Protein AF-A0A8J6BX35-F1 (afdb_monomer_lite)

Foldseek 3Di:
DDPPPDPQPPVVLVPDDQPAWAPQFQVVPDDPVAHQDPVPPDRIDHSVSVSVRVVVVCVVVVVVVVDDPQKDFPDKAWQADDPVVVVVCPDPVAPPDDDPPPDCRDIDTDIDRHDVVVVVVVVVVVPDPDDDDDDDDDDDDDDDDDDDDDDD

Organism: Zizania palustris (NCBI:txid103762)

Structure (mmCIF, N/CA/C/O backbone):
data_AF-A0A8J6BX35-F1
#
_entry.id   AF-A0A8J6BX35-F1
#
loop_
_atom_site.group_PDB
_atom_site.id
_atom_site.type_symbol
_atom_site.label_atom_id
_atom_site.label_alt_id
_atom_site.label_comp_id
_atom_site.label_asym_id
_atom_site.label_entity_id
_atom_site.label_seq_id
_atom_site.pdbx_PDB_ins_code
_atom_site.Cartn_x
_atom_site.Cartn_y
_atom_site.Cartn_z
_atom_site.occupancy
_atom_site.B_iso_or_equiv
_atom_site.auth_seq_id
_atom_site.auth_comp_id
_atom_site.auth_asym_id
_atom_site.auth_atom_id
_atom_site.pdbx_PDB_model_num
ATOM 1 N N . MET A 1 1 ? -21.830 -16.704 -10.100 1.00 35.44 1 MET A N 1
ATOM 2 C CA . MET A 1 1 ? -21.270 -15.338 -10.082 1.00 35.44 1 MET A CA 1
ATOM 3 C C . MET A 1 1 ? -19.822 -15.469 -9.644 1.00 35.44 1 MET A C 1
ATOM 5 O O . MET A 1 1 ? -19.583 -15.725 -8.474 1.00 35.44 1 MET A O 1
ATOM 9 N N . LEU A 1 2 ? -18.881 -15.496 -10.590 1.00 33.88 2 LEU A N 1
ATOM 10 C CA . LEU A 1 2 ? -17.462 -15.677 -10.275 1.00 33.88 2 LEU A CA 1
ATOM 11 C C . LEU A 1 2 ? -16.974 -14.411 -9.564 1.00 33.88 2 LEU A C 1
ATOM 13 O O . LEU A 1 2 ? -17.016 -13.329 -10.146 1.00 33.88 2 LEU A O 1
ATOM 17 N N . MET A 1 3 ? -16.568 -14.552 -8.302 1.00 37.56 3 MET A N 1
ATOM 18 C CA . MET A 1 3 ? -15.812 -13.530 -7.585 1.00 37.56 3 MET A CA 1
ATOM 19 C C . MET A 1 3 ? -14.559 -13.242 -8.414 1.00 37.56 3 MET A C 1
ATOM 21 O O . MET A 1 3 ? -13.680 -14.097 -8.522 1.00 37.56 3 MET A O 1
ATOM 25 N N . LEU A 1 4 ? -14.493 -12.064 -9.035 1.00 39.97 4 LEU A N 1
ATOM 26 C CA . LEU A 1 4 ? -13.231 -11.484 -9.476 1.00 39.97 4 LEU A CA 1
ATOM 27 C C . LEU A 1 4 ? -12.346 -11.437 -8.232 1.00 39.97 4 LEU A C 1
ATOM 29 O O . LEU A 1 4 ? -12.548 -10.594 -7.362 1.00 39.97 4 LEU A O 1
ATOM 33 N N . HIS A 1 5 ? -11.426 -12.391 -8.104 1.00 47.47 5 HIS A N 1
ATOM 34 C CA . HIS A 1 5 ? -10.416 -12.356 -7.063 1.00 47.47 5 HIS A CA 1
ATOM 35 C C . HIS A 1 5 ? -9.520 -11.157 -7.385 1.00 47.47 5 HIS A C 1
ATOM 37 O O . HIS A 1 5 ? -8.594 -11.219 -8.191 1.00 47.47 5 HIS A O 1
ATOM 43 N N . THR A 1 6 ? -9.844 -9.997 -6.824 1.00 54.53 6 THR A N 1
ATOM 44 C CA . THR A 1 6 ? -8.927 -8.867 -6.856 1.00 54.53 6 THR A CA 1
ATOM 45 C C . THR A 1 6 ? -7.661 -9.335 -6.159 1.00 54.53 6 THR A C 1
ATOM 47 O O . THR A 1 6 ? -7.727 -9.758 -5.005 1.00 54.53 6 THR A O 1
ATOM 50 N N . VAL A 1 7 ? -6.529 -9.331 -6.865 1.00 64.12 7 VAL A N 1
ATOM 51 C CA . VAL A 1 7 ? -5.239 -9.627 -6.239 1.00 64.12 7 VAL A CA 1
ATOM 52 C C . VAL A 1 7 ? -5.078 -8.639 -5.078 1.00 64.12 7 VAL A C 1
ATOM 54 O O . VAL A 1 7 ? -5.146 -7.431 -5.324 1.00 64.12 7 VAL A O 1
ATOM 57 N N . PRO A 1 8 ? -4.953 -9.112 -3.825 1.00 66.31 8 PRO A N 1
ATOM 58 C CA . PRO A 1 8 ? -4.885 -8.217 -2.684 1.00 66.31 8 PRO A CA 1
ATOM 59 C C . PRO A 1 8 ? -3.637 -7.340 -2.791 1.00 66.31 8 PRO A C 1
ATOM 61 O O . PRO A 1 8 ? -2.540 -7.841 -3.038 1.00 66.31 8 PRO A O 1
ATOM 64 N N . ILE A 1 9 ? -3.798 -6.036 -2.586 1.00 75.88 9 ILE A N 1
ATOM 65 C CA . ILE A 1 9 ? -2.677 -5.105 -2.442 1.00 75.88 9 ILE A CA 1
ATOM 66 C C . ILE A 1 9 ? -2.288 -4.979 -0.980 1.00 75.88 9 ILE A C 1
ATOM 68 O O . ILE A 1 9 ? -3.097 -5.190 -0.084 1.00 75.88 9 ILE A O 1
ATOM 72 N N . GLY A 1 10 ? -1.019 -4.648 -0.753 1.00 77.12 10 GLY A N 1
ATOM 73 C CA . GLY A 1 10 ? -0.459 -4.542 0.586 1.00 77.12 10 GLY A CA 1
ATOM 74 C C . GLY A 1 10 ? 0.118 -5.852 1.111 1.00 77.12 10 GLY A C 1
ATOM 75 O O . GLY A 1 10 ? 0.533 -5.851 2.257 1.00 77.12 10 GLY A O 1
ATOM 76 N N . GLU A 1 11 ? 0.161 -6.918 0.293 1.00 78.81 11 GLU A N 1
ATOM 77 C CA . GLU A 1 11 ? 0.794 -8.242 0.489 1.00 78.81 11 GLU A CA 1
ATOM 78 C C . GLU A 1 11 ? 0.989 -8.706 1.943 1.00 78.81 11 GLU A C 1
ATOM 80 O O . GLU A 1 11 ? 0.276 -9.605 2.388 1.00 78.81 11 GLU A O 1
ATOM 85 N N . CYS A 1 12 ? 1.940 -8.118 2.679 1.00 84.44 12 CYS A N 1
ATOM 86 C CA . CYS A 1 12 ? 2.195 -8.422 4.086 1.00 84.44 12 CYS A CA 1
ATOM 87 C C . CYS A 1 12 ? 0.963 -8.229 4.990 1.00 84.44 12 CYS A C 1
ATOM 89 O O . CYS A 1 12 ? 0.798 -8.982 5.945 1.00 84.44 12 CYS A O 1
ATOM 91 N N . TRP A 1 13 ? 0.075 -7.288 4.666 1.00 89.56 13 TRP A N 1
ATOM 92 C CA . TRP A 1 13 ? -1.184 -7.056 5.382 1.00 89.56 13 TRP A CA 1
ATOM 93 C C . TRP A 1 13 ? -2.298 -8.014 4.956 1.00 89.56 13 TRP A C 1
ATOM 95 O O . TRP A 1 13 ? -3.138 -8.377 5.770 1.00 89.56 13 TRP A O 1
ATOM 105 N N . ALA A 1 14 ? -2.269 -8.489 3.710 1.00 83.75 14 ALA A N 1
ATOM 106 C CA . ALA A 1 14 ? -3.277 -9.404 3.177 1.00 83.75 14 ALA A CA 1
ATOM 107 C C . ALA A 1 14 ? -3.010 -10.883 3.519 1.00 83.75 14 ALA A C 1
ATOM 109 O O . ALA A 1 14 ? -3.898 -11.722 3.382 1.00 83.75 14 ALA A O 1
ATOM 110 N N . ARG A 1 15 ? -1.780 -11.229 3.919 1.00 84.75 15 ARG A N 1
ATOM 111 C CA . ARG A 1 15 ? -1.356 -12.595 4.266 1.00 84.75 15 ARG A CA 1
ATOM 112 C C . ARG A 1 15 ? -0.711 -12.620 5.650 1.00 84.75 15 ARG A C 1
ATOM 114 O O . ARG A 1 15 ? 0.494 -12.816 5.781 1.00 84.75 15 ARG A O 1
ATOM 121 N N . THR A 1 16 ? -1.525 -12.415 6.681 1.00 89.56 16 THR A N 1
ATOM 122 C CA . THR A 1 16 ? -1.077 -12.362 8.077 1.00 89.56 16 THR A CA 1
ATOM 123 C C . THR A 1 16 ? -2.034 -13.094 9.021 1.00 89.56 16 THR A C 1
ATOM 125 O O . THR A 1 16 ? -3.106 -13.534 8.611 1.00 89.56 16 THR A O 1
ATOM 128 N N . ILE A 1 17 ? -1.626 -13.280 10.278 1.00 93.38 17 ILE A N 1
ATOM 129 C CA . ILE A 1 17 ? -2.496 -13.846 11.317 1.00 93.38 17 ILE A CA 1
ATOM 130 C C . ILE A 1 17 ? -3.545 -12.817 11.755 1.00 93.38 17 ILE A C 1
ATOM 132 O O . ILE A 1 17 ? -3.267 -11.621 11.792 1.00 93.38 17 ILE A O 1
ATOM 136 N N . ALA A 1 18 ? -4.725 -13.289 12.166 1.00 91.56 18 ALA A N 1
ATOM 137 C CA . ALA A 1 18 ? -5.862 -12.430 12.520 1.00 91.56 18 ALA A CA 1
ATOM 138 C C . ALA A 1 18 ? -5.564 -11.408 13.636 1.00 91.56 18 ALA A C 1
ATOM 140 O O . ALA A 1 18 ? -6.203 -10.367 13.734 1.00 91.56 18 ALA A O 1
ATOM 141 N N . SER A 1 19 ? -4.586 -11.693 14.500 1.00 94.69 19 SER A N 1
ATOM 142 C CA . SER A 1 19 ? -4.192 -10.806 15.599 1.00 94.69 19 SER A CA 1
ATOM 143 C C . SER A 1 19 ? -3.217 -9.697 15.191 1.00 94.69 19 SER A C 1
ATOM 145 O O . SER A 1 19 ? -2.809 -8.913 16.048 1.00 94.69 19 SER A O 1
ATOM 147 N N . THR A 1 20 ? -2.785 -9.646 13.930 1.00 95.94 20 THR A N 1
ATOM 148 C CA . THR A 1 20 ? -1.826 -8.645 13.458 1.00 95.94 20 THR A CA 1
ATOM 149 C C . THR A 1 20 ? -2.441 -7.251 13.455 1.00 95.94 20 THR A C 1
ATOM 151 O O . THR A 1 20 ? -3.532 -7.031 12.930 1.00 95.94 20 THR A O 1
ATOM 154 N N . ARG A 1 21 ? -1.696 -6.298 14.018 1.00 96.75 21 ARG A N 1
ATOM 155 C CA . ARG A 1 21 ? -2.039 -4.874 14.113 1.00 96.75 21 ARG A CA 1
ATOM 156 C C . ARG A 1 21 ? -0.834 -4.015 13.746 1.00 96.75 21 ARG A C 1
ATOM 158 O O . ARG A 1 21 ? 0.300 -4.499 13.801 1.00 96.75 21 ARG A O 1
ATOM 165 N N . LEU A 1 22 ? -1.060 -2.746 13.402 1.00 96.00 22 LEU A N 1
ATOM 166 C CA . LEU A 1 22 ? 0.035 -1.786 13.241 1.00 96.00 22 LEU A CA 1
ATOM 167 C C . LEU A 1 22 ? 0.880 -1.714 14.524 1.00 96.00 22 LEU A C 1
ATOM 169 O O . LEU A 1 22 ? 0.344 -1.610 15.625 1.00 96.00 22 LEU A O 1
ATOM 173 N N . GLN A 1 23 ? 2.206 -1.713 14.378 1.00 95.50 23 GLN A N 1
ATOM 174 C CA . GLN A 1 23 ? 3.124 -1.430 15.490 1.00 95.50 23 GLN A CA 1
ATOM 175 C C . GLN A 1 23 ? 3.299 0.080 15.715 1.00 95.50 23 GLN A C 1
ATOM 177 O O . GLN A 1 23 ? 3.462 0.532 16.846 1.00 95.50 23 GLN A O 1
ATOM 182 N N . THR A 1 24 ? 3.244 0.862 14.636 1.00 94.62 24 THR A N 1
ATOM 183 C CA . THR A 1 24 ? 3.268 2.328 14.662 1.00 94.62 24 THR A CA 1
ATOM 184 C C . THR A 1 24 ? 1.837 2.854 14.735 1.00 94.62 24 THR A C 1
ATOM 186 O O . THR A 1 24 ? 0.944 2.285 14.113 1.00 94.62 24 THR A O 1
ATOM 189 N N . SER A 1 25 ? 1.581 3.930 15.484 1.00 96.38 25 SER A N 1
ATOM 190 C CA . SER A 1 25 ? 0.214 4.450 15.567 1.00 96.38 25 SER A CA 1
ATOM 191 C C . SER A 1 25 ? -0.260 5.018 14.228 1.00 96.38 25 SER A C 1
ATOM 193 O O . SER A 1 25 ? 0.523 5.536 13.428 1.00 96.38 25 SER A O 1
ATOM 195 N N . ARG A 1 26 ? -1.574 4.937 14.004 1.00 95.50 26 ARG A N 1
ATOM 196 C CA . ARG A 1 26 ? -2.252 5.338 12.767 1.00 95.50 26 ARG A CA 1
ATOM 197 C C . ARG A 1 26 ? -1.807 6.706 12.208 1.00 95.50 26 ARG A C 1
ATOM 199 O O . ARG A 1 26 ? -1.502 6.743 11.019 1.00 95.50 26 ARG A O 1
ATOM 206 N N . PRO A 1 27 ? -1.682 7.793 13.003 1.00 94.88 27 PRO A N 1
ATOM 207 C CA . PRO A 1 27 ? -1.279 9.104 12.475 1.00 94.88 27 PRO A CA 1
ATOM 208 C C . PRO A 1 27 ? 0.150 9.161 11.916 1.00 94.88 27 PRO A C 1
ATOM 210 O O . PRO A 1 27 ? 0.462 10.041 11.129 1.00 94.88 27 PRO A O 1
ATOM 213 N N . TYR A 1 28 ? 1.034 8.244 12.320 1.00 95.44 28 TYR A N 1
ATOM 214 C CA . TYR A 1 28 ? 2.397 8.154 11.779 1.00 95.44 28 TYR A CA 1
ATOM 215 C C . TYR A 1 28 ? 2.520 7.136 10.639 1.00 95.44 28 TYR A C 1
ATOM 217 O O . TYR A 1 28 ? 3.588 7.009 10.046 1.00 95.44 28 TYR A O 1
ATOM 225 N N . PHE A 1 29 ? 1.455 6.384 10.357 1.00 95.06 29 PHE A N 1
ATOM 226 C CA . PHE A 1 29 ? 1.396 5.431 9.250 1.00 95.06 29 PHE A CA 1
ATOM 227 C C . PHE A 1 29 ? 0.628 5.984 8.040 1.00 95.06 29 PHE A C 1
ATOM 229 O O . PHE A 1 29 ? 0.781 5.479 6.931 1.00 95.06 29 PHE A O 1
ATOM 236 N N . GLU A 1 30 ? -0.224 6.991 8.236 1.00 94.88 30 GLU A N 1
ATOM 237 C CA . GLU A 1 30 ? -1.023 7.570 7.158 1.00 94.88 30 GLU A CA 1
ATOM 238 C C . GLU A 1 30 ? -0.177 8.305 6.113 1.00 94.88 30 GLU A C 1
ATOM 240 O O . GLU A 1 30 ? 0.901 8.829 6.398 1.00 94.88 30 GLU A O 1
ATOM 245 N N . PHE A 1 31 ? -0.669 8.323 4.876 1.00 95.94 31 PHE A N 1
ATOM 246 C CA . PHE A 1 31 ? -0.037 9.080 3.810 1.00 95.94 31 PHE A CA 1
ATOM 247 C C . PHE A 1 31 ? -0.342 10.557 4.043 1.00 95.94 31 PHE A C 1
ATOM 249 O O . PHE A 1 31 ? -1.458 10.929 4.400 1.00 95.94 31 PHE A O 1
ATOM 256 N N . SER A 1 32 ? 0.644 11.420 3.813 1.00 95.69 32 SER A N 1
ATOM 257 C CA . SER A 1 32 ? 0.520 12.860 4.071 1.00 95.69 32 SER A CA 1
ATOM 258 C C . SER A 1 32 ? -0.608 13.540 3.285 1.00 95.69 32 SER A C 1
ATOM 260 O O . SER A 1 32 ? -1.084 14.598 3.680 1.00 95.69 32 SER A O 1
ATOM 262 N N . ASP A 1 33 ? -1.004 12.954 2.155 1.00 96.25 33 ASP A N 1
ATOM 263 C CA . ASP A 1 33 ? -2.046 13.426 1.244 1.00 96.25 33 ASP A CA 1
ATOM 264 C C . ASP A 1 33 ? -3.336 12.589 1.307 1.00 96.25 33 ASP A C 1
ATOM 266 O O . ASP A 1 33 ? -4.283 12.858 0.564 1.00 96.25 33 ASP A O 1
ATOM 270 N N . TYR A 1 34 ? -3.398 11.585 2.187 1.00 96.12 34 TYR A N 1
ATOM 271 C CA . TYR A 1 34 ? -4.549 10.702 2.311 1.00 96.12 34 TYR A CA 1
ATOM 272 C C . TYR A 1 34 ? -4.707 10.177 3.735 1.00 96.12 34 TYR A C 1
ATOM 274 O O . TYR A 1 34 ? -3.979 9.297 4.190 1.00 96.12 34 TYR A O 1
ATOM 282 N N . THR A 1 35 ? -5.697 10.713 4.437 1.00 94.50 35 THR A N 1
ATOM 283 C CA . THR A 1 35 ? -5.983 10.340 5.819 1.00 94.50 35 THR A CA 1
ATOM 284 C C . THR A 1 35 ? -6.903 9.127 5.898 1.00 94.50 35 THR A C 1
ATOM 286 O O . THR A 1 35 ? -7.622 8.771 4.960 1.00 94.50 35 THR A O 1
ATOM 289 N N . TRP A 1 36 ? -6.899 8.483 7.061 1.00 93.12 36 TRP A N 1
ATOM 290 C CA . TRP A 1 36 ? -7.830 7.397 7.341 1.00 93.12 36 TRP A CA 1
ATOM 291 C C . TRP A 1 36 ? -9.285 7.882 7.401 1.00 93.12 36 TRP A C 1
ATOM 293 O O . TRP A 1 36 ? -9.543 8.992 7.876 1.00 93.12 36 TRP A O 1
ATOM 303 N N . PRO A 1 37 ? -10.261 7.042 7.004 1.00 87.75 37 PRO A N 1
ATOM 304 C CA . PRO A 1 37 ? -11.671 7.362 7.173 1.00 87.75 37 PRO A CA 1
ATOM 305 C C . PRO A 1 37 ? -12.014 7.597 8.653 1.00 87.75 37 PRO A C 1
ATOM 307 O O . PRO A 1 37 ? -11.515 6.870 9.516 1.00 87.75 37 PRO A O 1
ATOM 310 N N . PRO A 1 38 ? -12.933 8.526 8.972 1.00 85.88 38 PRO A N 1
ATOM 311 C CA . PRO A 1 38 ? -13.294 8.847 10.357 1.00 85.88 38 PRO A CA 1
ATOM 312 C C . PRO A 1 38 ? -13.909 7.668 11.131 1.00 85.88 38 PRO A C 1
ATOM 314 O O . PRO A 1 38 ? -13.946 7.703 12.356 1.00 85.88 38 PRO A O 1
ATOM 317 N N . GLY A 1 39 ? -14.376 6.623 10.437 1.00 89.81 39 GLY A N 1
ATOM 318 C CA . GLY A 1 39 ? -14.881 5.395 11.058 1.00 89.81 39 GLY A CA 1
ATOM 319 C C . GLY A 1 39 ? -13.799 4.505 11.684 1.00 89.81 39 GLY A C 1
A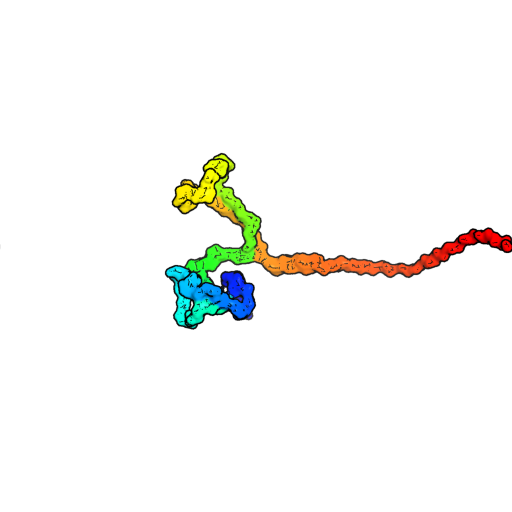TOM 320 O O . GLY A 1 39 ? -14.130 3.655 12.504 1.00 89.81 39 GLY A O 1
ATOM 321 N N . VAL A 1 40 ? -12.520 4.696 11.342 1.00 92.94 40 VAL A N 1
ATOM 322 C CA . VAL A 1 40 ? -11.405 3.935 11.926 1.00 92.94 40 VAL A CA 1
ATOM 323 C C . VAL A 1 40 ? -10.862 4.689 13.138 1.00 92.94 40 VAL A C 1
ATOM 325 O O . VAL A 1 40 ? -10.005 5.568 13.030 1.00 92.94 40 VAL A O 1
ATOM 328 N N . THR A 1 41 ? -11.383 4.351 14.316 1.00 93.25 41 THR A N 1
ATOM 329 C CA . THR A 1 41 ? -11.028 5.017 15.580 1.00 93.25 41 THR A CA 1
ATOM 330 C C . THR A 1 41 ? -9.827 4.395 16.286 1.00 93.25 41 THR A C 1
ATOM 332 O O . THR A 1 41 ? -9.248 5.029 17.168 1.00 93.25 41 THR A O 1
ATOM 335 N N . ASP A 1 42 ? -9.433 3.178 15.910 1.00 95.56 42 ASP A N 1
ATOM 336 C CA . ASP A 1 42 ? -8.324 2.468 16.540 1.00 95.56 42 ASP A CA 1
ATOM 337 C C . ASP A 1 42 ? -6.991 3.203 16.339 1.00 95.56 42 ASP A C 1
ATOM 339 O O . ASP A 1 42 ? -6.640 3.630 15.235 1.00 95.56 42 ASP A O 1
ATOM 343 N N . LEU A 1 43 ? -6.221 3.337 17.425 1.00 96.81 43 LEU A N 1
ATOM 344 C CA . LEU A 1 43 ? -4.877 3.921 17.371 1.00 96.81 43 LEU A CA 1
ATOM 345 C C . LEU A 1 43 ? -3.880 2.981 16.678 1.00 96.81 43 LEU A C 1
ATOM 347 O O . LEU A 1 43 ? -2.945 3.450 16.030 1.00 96.81 43 LEU A O 1
ATOM 351 N N . TYR A 1 44 ? -4.120 1.671 16.787 1.00 97.25 44 TYR A N 1
ATOM 352 C CA . TYR A 1 44 ? -3.355 0.597 16.153 1.00 97.25 44 TYR A CA 1
ATOM 353 C C . TYR A 1 44 ? -4.313 -0.338 15.395 1.00 97.25 44 TYR A C 1
ATOM 355 O O . TYR A 1 44 ? -4.699 -1.392 15.923 1.00 97.25 44 TYR A O 1
ATOM 363 N N . PRO A 1 45 ? -4.748 0.078 14.191 1.00 96.12 45 PRO A N 1
ATOM 364 C CA . PRO A 1 45 ? -5.647 -0.695 13.350 1.00 96.12 45 PRO A CA 1
ATOM 365 C C . PRO A 1 45 ? -5.155 -2.122 13.097 1.00 96.12 45 PRO A C 1
ATOM 367 O O . PRO A 1 45 ? -3.945 -2.375 13.051 1.00 96.12 45 PRO A O 1
ATOM 370 N N . ASP A 1 46 ? -6.095 -3.048 12.946 1.00 95.56 46 ASP A N 1
ATOM 371 C CA . ASP A 1 46 ? -5.809 -4.419 12.527 1.00 95.56 46 ASP A CA 1
ATOM 372 C C . ASP A 1 46 ? -5.530 -4.531 11.023 1.00 95.56 46 ASP A C 1
ATOM 374 O O . ASP A 1 46 ? -5.617 -3.564 10.261 1.00 95.56 46 ASP A O 1
ATOM 378 N N . HIS A 1 47 ? -5.116 -5.722 10.595 1.00 93.88 47 HIS A N 1
ATOM 379 C CA . HIS A 1 47 ? -4.720 -5.955 9.212 1.00 93.88 47 HIS A CA 1
ATOM 380 C C . HIS A 1 47 ? -5.854 -5.739 8.199 1.00 93.88 47 HIS A C 1
ATOM 382 O O . HIS A 1 47 ? -5.569 -5.368 7.057 1.00 93.88 47 HIS A O 1
ATOM 388 N N . ASP A 1 48 ? -7.115 -5.941 8.589 1.00 92.56 48 ASP A N 1
ATOM 389 C CA . ASP A 1 48 ? -8.266 -5.729 7.711 1.00 92.56 48 ASP A CA 1
ATOM 390 C C . ASP A 1 48 ? -8.465 -4.234 7.476 1.00 92.56 48 ASP A C 1
ATOM 392 O O . ASP A 1 48 ? -8.513 -3.788 6.326 1.00 92.56 48 ASP A O 1
ATOM 396 N N . GLN A 1 49 ? -8.440 -3.444 8.552 1.00 94.44 49 GLN A N 1
ATOM 397 C CA . GLN A 1 49 ? -8.487 -1.986 8.476 1.00 94.44 49 GLN A CA 1
ATOM 398 C C . GLN A 1 49 ? -7.316 -1.426 7.644 1.00 94.44 49 GLN A C 1
ATOM 400 O O . GLN A 1 49 ? -7.518 -0.554 6.796 1.00 94.44 49 GLN A O 1
ATOM 405 N N . VAL A 1 50 ? -6.091 -1.942 7.822 1.00 94.56 50 VAL A N 1
ATOM 406 C CA . VAL A 1 50 ? -4.918 -1.533 7.017 1.00 94.56 50 VAL A CA 1
ATOM 407 C C . VAL A 1 50 ? -5.076 -1.889 5.544 1.00 94.56 50 VAL A C 1
ATOM 409 O O . VAL A 1 50 ? -4.803 -1.055 4.677 1.00 94.56 50 VAL A O 1
ATOM 412 N N . THR A 1 51 ? -5.548 -3.094 5.237 1.00 93.12 51 THR A N 1
ATOM 413 C CA . THR A 1 51 ? -5.754 -3.526 3.849 1.00 93.12 51 THR A CA 1
ATOM 414 C C . THR A 1 51 ? -6.842 -2.696 3.165 1.00 93.12 51 THR A C 1
ATOM 416 O O . THR A 1 51 ? -6.692 -2.322 1.995 1.00 93.12 51 THR A O 1
ATOM 419 N N . GLU A 1 52 ? -7.911 -2.344 3.882 1.00 92.31 52 GLU A N 1
ATOM 420 C CA . GLU A 1 52 ? -8.970 -1.468 3.380 1.00 92.31 52 GLU A CA 1
ATOM 421 C C . GLU A 1 52 ? -8.452 -0.052 3.098 1.00 92.31 52 GLU A C 1
ATOM 423 O O . GLU A 1 52 ? -8.700 0.489 2.016 1.00 92.31 52 GLU A O 1
ATOM 428 N N . TYR A 1 53 ? -7.659 0.518 4.007 1.00 94.44 53 TYR A N 1
ATOM 429 C CA . TYR A 1 53 ? -7.036 1.828 3.823 1.00 94.44 53 TYR A CA 1
ATOM 430 C C . TYR A 1 53 ? -6.120 1.879 2.592 1.00 94.44 53 TYR A C 1
ATOM 432 O O . TYR A 1 53 ? -6.288 2.751 1.735 1.00 94.44 53 TYR A O 1
ATOM 440 N N . LEU A 1 54 ? -5.211 0.908 2.441 1.00 93.50 54 LEU A N 1
ATOM 441 C CA . LEU A 1 54 ? -4.323 0.816 1.274 1.00 93.50 54 LEU A CA 1
ATOM 442 C C . LEU A 1 54 ? -5.111 0.633 -0.031 1.00 93.50 54 LEU A C 1
ATOM 444 O O . LEU A 1 54 ? -4.786 1.237 -1.056 1.00 93.50 54 LEU A O 1
ATOM 448 N N . SER A 1 55 ? -6.178 -0.168 0.007 1.00 91.69 55 SER A N 1
ATOM 449 C CA . SER A 1 55 ? -7.066 -0.371 -1.140 1.00 91.69 55 SER A CA 1
ATOM 450 C C . SER A 1 55 ? -7.817 0.908 -1.516 1.00 91.69 55 SER A C 1
ATOM 452 O O . SER A 1 55 ? -7.990 1.199 -2.700 1.00 91.69 55 SER A O 1
ATOM 454 N N . SER A 1 56 ? -8.260 1.682 -0.525 1.00 92.81 56 SER A N 1
ATOM 455 C CA . SER A 1 56 ? -8.946 2.958 -0.729 1.00 92.81 56 SER A CA 1
ATOM 456 C C . SER A 1 56 ? -8.011 4.019 -1.314 1.00 92.81 56 SER A C 1
ATOM 458 O O . SER A 1 56 ? -8.366 4.671 -2.298 1.00 92.81 56 SER A O 1
ATOM 460 N N . TYR A 1 57 ? -6.779 4.111 -0.805 1.00 94.06 57 TYR A N 1
ATOM 461 C CA . TYR A 1 57 ? -5.726 4.951 -1.378 1.00 94.06 57 TYR A CA 1
ATOM 462 C C . TYR A 1 57 ? -5.467 4.597 -2.849 1.00 94.06 57 TYR A C 1
ATOM 464 O O . TYR A 1 57 ? -5.553 5.447 -3.737 1.00 94.06 57 TYR A O 1
ATOM 472 N N . ALA A 1 58 ? -5.237 3.312 -3.140 1.00 93.12 58 ALA A N 1
ATOM 473 C CA . ALA A 1 58 ? -4.942 2.855 -4.493 1.00 93.12 58 ALA A CA 1
ATOM 474 C C . ALA A 1 58 ? -6.076 3.157 -5.489 1.00 93.12 58 ALA A C 1
ATOM 476 O O . ALA A 1 58 ? -5.808 3.435 -6.660 1.00 93.12 58 ALA A O 1
ATOM 477 N N . LYS A 1 59 ? -7.336 3.128 -5.032 1.00 91.44 59 LYS A N 1
ATOM 478 C CA . LYS A 1 59 ? -8.502 3.546 -5.824 1.00 91.44 59 LYS A CA 1
ATOM 479 C C . LYS A 1 59 ? -8.537 5.060 -6.027 1.00 91.44 59 LYS A C 1
ATOM 481 O O . LYS A 1 59 ? -8.716 5.497 -7.159 1.00 91.44 59 LYS A O 1
ATOM 486 N N . CYS A 1 60 ? -8.347 5.842 -4.962 1.00 94.62 60 CYS A N 1
ATOM 487 C CA . CYS A 1 60 ? -8.418 7.304 -4.993 1.00 94.62 60 CYS A CA 1
ATOM 488 C C . CYS A 1 60 ? -7.413 7.914 -5.982 1.00 94.62 60 CYS A C 1
ATOM 490 O O . CYS A 1 60 ? -7.779 8.770 -6.783 1.00 94.62 60 CYS A O 1
ATOM 492 N N . PHE A 1 61 ? -6.182 7.401 -5.996 1.00 95.12 61 PHE A N 1
ATOM 493 C CA . PHE A 1 61 ? -5.108 7.905 -6.859 1.00 95.12 61 PHE A CA 1
ATOM 494 C C . PHE A 1 61 ? -4.921 7.099 -8.151 1.00 95.12 61 PHE A C 1
ATOM 496 O O . PHE A 1 61 ? -3.973 7.330 -8.903 1.00 95.12 61 PHE A O 1
ATOM 503 N N . GLY A 1 62 ? -5.804 6.132 -8.421 1.00 93.50 62 GLY A N 1
ATOM 504 C CA . GLY A 1 62 ? -5.726 5.300 -9.619 1.00 93.50 62 GLY A CA 1
ATOM 505 C C . GLY A 1 62 ? -4.429 4.492 -9.718 1.00 93.50 62 GLY A C 1
ATOM 506 O O . GLY A 1 62 ? -3.972 4.213 -10.819 1.00 93.50 62 GLY A O 1
ATOM 507 N N . VAL A 1 63 ? -3.819 4.097 -8.599 1.00 92.25 63 VAL A N 1
ATOM 508 C CA . VAL A 1 63 ? -2.570 3.311 -8.591 1.00 92.25 63 VAL A CA 1
ATOM 509 C C . VAL A 1 63 ? -2.760 2.000 -9.354 1.00 92.25 63 VAL A C 1
ATOM 511 O O . VAL A 1 63 ? -1.906 1.610 -10.146 1.00 92.25 63 VAL A O 1
ATOM 514 N N . LEU A 1 64 ? -3.922 1.359 -9.185 1.00 87.88 64 LEU A N 1
ATOM 515 C CA . LEU A 1 64 ? -4.217 0.046 -9.767 1.00 87.88 64 LEU A CA 1
ATOM 516 C C . LEU A 1 64 ? -4.138 0.020 -11.292 1.00 87.88 64 LEU A C 1
ATOM 518 O O . LEU A 1 64 ? -3.745 -0.994 -11.857 1.00 87.88 64 LEU A O 1
ATOM 522 N N . VAL A 1 65 ? -4.467 1.128 -11.963 1.00 89.38 65 VAL A N 1
ATOM 523 C CA . VAL A 1 65 ? -4.450 1.187 -13.436 1.00 89.38 65 VAL A CA 1
ATOM 524 C C . VAL A 1 65 ? -3.028 1.161 -14.000 1.00 89.38 65 VAL A C 1
ATOM 526 O O . VAL A 1 65 ? -2.839 0.942 -15.191 1.00 89.38 65 VAL A O 1
ATOM 529 N N . ARG A 1 66 ? -2.023 1.381 -13.144 1.00 90.31 66 ARG A N 1
ATOM 530 C CA . ARG A 1 66 ? -0.597 1.352 -13.486 1.00 90.31 66 ARG A CA 1
ATOM 531 C C . ARG A 1 66 ? 0.081 0.043 -13.079 1.00 90.31 66 ARG A C 1
ATOM 533 O O . ARG A 1 66 ? 1.269 -0.124 -13.335 1.00 90.31 66 ARG A O 1
ATOM 540 N N . VAL A 1 67 ? -0.646 -0.878 -12.444 1.00 87.75 67 VAL A N 1
ATOM 541 C CA . VAL A 1 67 ? -0.097 -2.138 -11.937 1.00 87.75 67 VAL A CA 1
ATOM 542 C C . VAL A 1 67 ? -0.475 -3.285 -12.865 1.00 87.75 67 VAL A C 1
ATOM 544 O O . VAL A 1 67 ? -1.644 -3.502 -1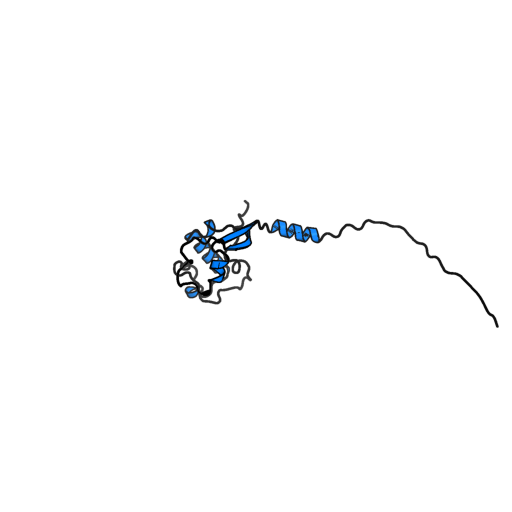3.177 1.00 87.75 67 VAL A O 1
ATOM 547 N N . ARG A 1 68 ? 0.528 -4.068 -13.270 1.00 86.94 68 ARG A N 1
ATOM 548 C CA . ARG A 1 68 ? 0.337 -5.347 -13.961 1.00 86.94 68 ARG A CA 1
ATOM 549 C C . ARG A 1 68 ? 0.483 -6.485 -12.958 1.00 86.94 68 ARG A C 1
ATOM 551 O O . ARG A 1 68 ? 1.589 -6.802 -12.530 1.00 86.94 68 ARG A O 1
ATOM 558 N N . PHE A 1 69 ? -0.639 -7.079 -12.566 1.00 85.94 69 PHE A N 1
ATOM 559 C CA . PHE A 1 69 ? -0.650 -8.234 -11.670 1.00 85.94 69 PHE A CA 1
ATOM 560 C C . PHE A 1 69 ? -0.296 -9.526 -12.40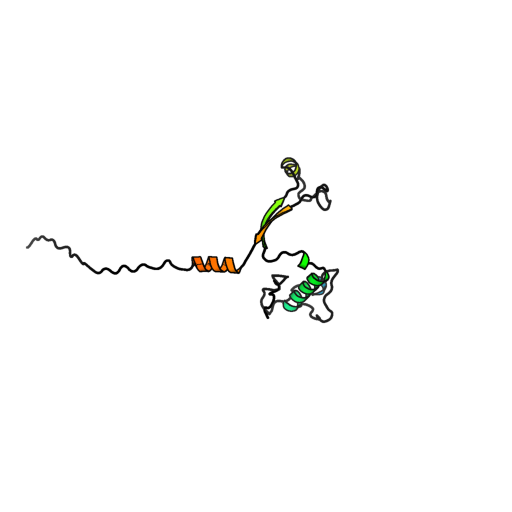0 1.00 85.94 69 PHE A C 1
ATOM 562 O O . PHE A 1 69 ? -0.465 -9.634 -13.612 1.00 85.94 69 PHE A O 1
ATOM 569 N N . GLY A 1 70 ? 0.154 -10.527 -11.639 1.00 84.38 70 GLY A N 1
ATOM 570 C CA . GLY A 1 70 ? 0.490 -11.836 -12.197 1.00 84.38 70 GLY A CA 1
ATOM 571 C C . GLY A 1 70 ? 1.714 -11.803 -13.108 1.00 84.38 70 GLY A C 1
ATOM 572 O O . GLY A 1 70 ? 1.892 -12.718 -13.897 1.00 84.38 70 GLY A O 1
ATOM 573 N N . CYS A 1 71 ? 2.555 -10.774 -13.010 1.00 87.12 71 CYS A N 1
ATOM 574 C CA . CYS A 1 71 ? 3.849 -10.729 -13.676 1.00 87.12 71 CYS A CA 1
ATOM 575 C C . CYS A 1 71 ? 4.956 -10.942 -12.642 1.00 87.12 71 CYS A C 1
ATOM 577 O O . CYS A 1 71 ? 4.942 -10.341 -11.568 1.00 87.12 71 CYS A O 1
ATOM 579 N N . ARG A 1 72 ? 5.936 -11.778 -12.980 1.00 87.06 72 ARG A N 1
ATOM 580 C CA . ARG A 1 72 ? 7.209 -11.862 -12.270 1.00 87.06 72 ARG A CA 1
ATOM 581 C C . ARG A 1 72 ? 8.222 -11.013 -13.024 1.00 87.06 72 ARG A C 1
ATOM 583 O O . ARG A 1 72 ? 8.412 -11.205 -14.221 1.00 87.06 72 ARG A O 1
ATOM 590 N N . VAL A 1 73 ? 8.885 -10.098 -12.325 1.00 89.88 73 VAL A N 1
ATOM 591 C CA . VAL A 1 73 ? 10.065 -9.413 -12.865 1.00 89.88 73 VAL A CA 1
ATOM 592 C C . VAL A 1 73 ? 11.214 -10.419 -12.891 1.00 89.88 73 VAL A C 1
ATOM 594 O O . VAL A 1 73 ? 11.577 -10.964 -11.846 1.00 89.88 73 VAL A O 1
ATOM 597 N N . SER A 1 74 ? 11.735 -10.722 -14.078 1.00 90.19 74 SER A N 1
ATOM 598 C CA . SER A 1 74 ? 12.806 -11.707 -14.278 1.00 90.19 74 SER A CA 1
ATOM 599 C C . SER A 1 74 ? 14.175 -11.061 -14.462 1.00 90.19 74 SER A C 1
ATOM 601 O O . SER A 1 74 ? 15.168 -11.631 -14.015 1.00 90.19 74 SER A O 1
ATOM 603 N N . ALA A 1 75 ? 14.219 -9.868 -15.057 1.00 86.25 75 ALA A N 1
ATOM 604 C CA . ALA A 1 75 ? 15.438 -9.106 -15.297 1.00 86.25 75 ALA A CA 1
ATOM 605 C C . ALA A 1 75 ? 15.175 -7.597 -15.210 1.00 86.25 75 ALA A C 1
ATOM 607 O O . ALA A 1 75 ? 14.060 -7.131 -15.466 1.00 86.25 75 ALA A O 1
ATOM 608 N N . LEU A 1 76 ? 16.218 -6.851 -14.857 1.00 85.25 76 LEU A N 1
ATOM 609 C CA . LEU A 1 76 ? 16.231 -5.396 -14.806 1.00 85.25 76 LEU A CA 1
ATOM 610 C C . LEU A 1 76 ? 17.574 -4.921 -15.370 1.00 85.25 76 LEU A C 1
ATOM 612 O O . LEU A 1 76 ? 18.614 -5.210 -14.783 1.00 85.25 76 LEU A O 1
ATOM 616 N N . GLU A 1 77 ? 17.554 -4.233 -16.506 1.00 79.75 77 GLU A N 1
ATOM 617 C CA . GLU A 1 77 ? 18.758 -3.795 -17.216 1.00 79.75 77 GLU A CA 1
ATOM 618 C C . GLU A 1 77 ? 18.734 -2.282 -17.406 1.00 79.75 77 GLU A C 1
ATOM 620 O O . GLU A 1 77 ? 17.723 -1.697 -17.792 1.00 79.75 77 GLU A O 1
ATOM 625 N N . TYR A 1 78 ? 19.848 -1.623 -17.120 1.00 74.06 78 TYR A N 1
ATOM 626 C CA . TYR A 1 78 ? 19.987 -0.190 -17.333 1.00 74.06 78 TYR A CA 1
ATOM 627 C C . TYR A 1 78 ? 20.367 0.082 -18.793 1.00 74.06 78 TYR A C 1
ATOM 629 O O . TYR A 1 78 ? 21.339 -0.481 -19.285 1.00 74.06 78 TYR A O 1
ATOM 637 N N . ALA A 1 79 ? 19.610 0.934 -19.488 1.00 70.75 79 ALA A N 1
ATOM 638 C CA . ALA A 1 79 ? 19.807 1.221 -20.912 1.00 70.75 79 ALA A CA 1
ATOM 639 C C . ALA A 1 79 ? 20.434 2.604 -21.188 1.00 70.75 79 ALA A C 1
ATOM 641 O O . ALA A 1 79 ? 20.314 3.106 -22.304 1.00 70.75 79 ALA A O 1
ATOM 642 N N . GLY A 1 80 ? 21.044 3.243 -20.180 1.00 64.00 80 GLY A N 1
ATOM 643 C CA . GLY A 1 80 ? 21.397 4.670 -20.227 1.00 64.00 80 GLY A CA 1
ATOM 644 C C . GLY A 1 80 ? 22.860 5.036 -20.496 1.00 64.00 80 GLY A C 1
ATOM 645 O O . GLY A 1 80 ? 23.096 6.059 -21.126 1.00 64.00 80 GLY A O 1
ATOM 646 N N . ALA A 1 81 ? 23.837 4.221 -20.087 1.00 62.47 81 ALA A N 1
ATOM 647 C CA . ALA A 1 81 ? 25.253 4.607 -20.128 1.00 62.47 81 ALA A CA 1
ATOM 648 C C . ALA A 1 81 ? 26.108 3.547 -20.822 1.00 62.47 81 ALA A C 1
ATOM 650 O O . ALA A 1 81 ? 25.921 2.346 -20.610 1.00 62.47 81 ALA A O 1
ATOM 651 N N . ASP A 1 82 ? 27.058 4.002 -21.642 1.00 63.81 82 ASP A N 1
ATOM 652 C CA . ASP A 1 82 ? 28.127 3.140 -22.140 1.00 63.81 82 ASP A CA 1
ATOM 653 C C . ASP A 1 82 ? 29.103 2.766 -21.004 1.00 63.81 82 ASP A C 1
ATOM 655 O O . ASP A 1 82 ? 29.121 3.393 -19.941 1.00 63.81 82 ASP A O 1
ATOM 659 N N . GLU A 1 83 ? 29.910 1.717 -21.201 1.00 59.38 83 GLU A N 1
ATOM 660 C CA . GLU A 1 83 ? 30.878 1.255 -20.191 1.00 59.38 83 GLU A CA 1
ATOM 661 C C . GLU A 1 83 ? 31.858 2.357 -19.746 1.00 59.38 83 GLU A C 1
ATOM 663 O O . GLU A 1 83 ? 32.295 2.356 -18.598 1.00 59.38 83 GLU A O 1
ATOM 668 N N . GLY A 1 84 ? 32.187 3.318 -20.613 1.00 61.38 84 GLY A N 1
ATOM 669 C CA . GLY A 1 84 ? 33.053 4.450 -20.289 1.00 61.38 84 GLY A CA 1
ATOM 670 C C . GLY A 1 84 ? 32.385 5.476 -19.371 1.00 61.38 84 GLY A C 1
ATOM 671 O O . GLY A 1 84 ? 33.038 6.019 -18.482 1.00 61.38 84 GLY A O 1
ATOM 672 N N . GLU A 1 85 ? 31.084 5.704 -19.534 1.00 59.75 85 GLU A N 1
ATOM 673 C CA . GLU A 1 85 ? 30.283 6.587 -18.683 1.00 59.75 85 GLU A CA 1
ATOM 674 C C . GLU A 1 85 ? 29.976 5.932 -17.321 1.00 59.75 85 GLU A C 1
ATOM 676 O O . GLU A 1 85 ? 30.089 6.599 -16.294 1.00 59.75 85 GLU A O 1
ATOM 681 N N . LEU A 1 86 ? 29.738 4.612 -17.285 1.00 61.38 86 LEU A N 1
ATOM 682 C CA . LEU A 1 86 ? 29.645 3.797 -16.058 1.00 61.38 86 LEU A CA 1
ATOM 683 C C . LEU A 1 86 ? 30.944 3.810 -15.235 1.00 61.38 86 LEU A C 1
ATOM 685 O O . LEU A 1 86 ? 30.907 3.910 -14.009 1.00 61.38 86 LEU A O 1
ATOM 689 N N . MET A 1 87 ? 32.102 3.733 -15.898 1.00 58.09 87 MET A N 1
ATOM 690 C CA . MET A 1 87 ? 33.420 3.780 -15.249 1.00 58.09 87 MET A CA 1
ATOM 691 C C . MET A 1 87 ? 33.787 5.176 -14.720 1.00 58.09 87 MET A C 1
ATOM 693 O O . MET A 1 87 ? 34.680 5.292 -13.882 1.00 58.09 87 MET A O 1
ATOM 697 N N . ALA A 1 88 ? 33.089 6.226 -15.162 1.00 58.09 88 ALA A N 1
ATOM 698 C CA . ALA A 1 88 ? 33.217 7.585 -14.638 1.00 58.09 88 ALA A CA 1
ATOM 699 C C . ALA A 1 88 ? 32.304 7.857 -13.423 1.00 58.09 88 ALA A C 1
ATOM 701 O O . ALA A 1 88 ? 32.341 8.951 -12.854 1.00 58.09 88 ALA A O 1
ATOM 702 N N . TRP A 1 89 ? 31.490 6.884 -12.990 1.00 66.06 89 TRP A N 1
ATOM 703 C CA . TRP A 1 89 ? 30.631 7.002 -11.810 1.00 66.06 89 TRP A CA 1
ATOM 704 C C . TRP A 1 89 ? 31.428 6.830 -10.507 1.00 66.06 89 TRP A C 1
ATOM 706 O O . TRP A 1 89 ? 31.195 5.921 -9.712 1.00 66.06 89 TRP A O 1
ATOM 716 N N . GLU A 1 90 ? 32.331 7.770 -10.218 1.00 55.72 90 GLU A N 1
ATOM 717 C CA . GLU A 1 90 ? 32.922 7.924 -8.877 1.00 55.72 90 GLU A CA 1
ATOM 718 C C . GLU A 1 90 ? 31.871 8.325 -7.817 1.00 55.72 90 GLU A C 1
ATOM 720 O O . GLU A 1 90 ? 32.162 8.386 -6.621 1.00 55.72 90 GLU A O 1
ATOM 725 N N . HIS A 1 91 ? 30.626 8.600 -8.222 1.00 53.78 91 HIS A N 1
ATOM 726 C CA . HIS A 1 91 ? 29.558 9.103 -7.362 1.00 53.78 91 HIS A CA 1
ATOM 727 C C . HIS A 1 91 ? 28.301 8.237 -7.450 1.00 53.78 91 HIS A C 1
ATOM 729 O O . HIS A 1 91 ? 27.282 8.622 -8.019 1.00 53.78 91 HIS A O 1
ATOM 735 N N . TRP A 1 92 ? 28.336 7.101 -6.754 1.00 57.84 92 TRP A N 1
ATOM 736 C CA . TRP A 1 92 ? 27.152 6.295 -6.419 1.00 57.84 92 TRP A CA 1
ATOM 737 C C . TRP A 1 92 ? 26.081 7.079 -5.628 1.00 57.84 92 TRP A C 1
ATOM 739 O O . TRP A 1 92 ? 24.961 6.604 -5.467 1.00 57.84 92 TRP A O 1
ATOM 749 N N . ALA A 1 93 ? 26.405 8.290 -5.154 1.00 55.47 93 ALA A N 1
ATOM 750 C CA . ALA A 1 93 ? 25.475 9.229 -4.524 1.00 55.47 93 ALA A CA 1
ATOM 751 C C . ALA A 1 93 ? 24.764 10.176 -5.518 1.00 55.47 93 ALA A C 1
ATOM 753 O O . ALA A 1 93 ? 23.984 11.032 -5.099 1.00 55.47 93 ALA A O 1
ATOM 754 N N . GLY A 1 94 ? 25.017 10.036 -6.824 1.00 54.91 94 GLY A N 1
ATOM 755 C CA . GLY A 1 94 ? 24.505 10.946 -7.844 1.00 54.91 94 GLY A CA 1
ATOM 756 C C . GLY A 1 94 ? 25.146 12.337 -7.782 1.00 54.91 94 GLY A C 1
ATOM 757 O O . GLY A 1 94 ? 25.899 12.679 -6.874 1.00 54.91 94 GLY A O 1
ATOM 758 N N . ASN A 1 95 ? 24.833 13.174 -8.768 1.00 58.78 95 ASN A N 1
ATOM 759 C CA . ASN A 1 95 ? 25.277 14.573 -8.846 1.00 58.78 95 ASN A CA 1
ATOM 760 C C . ASN A 1 95 ? 24.310 15.546 -8.133 1.00 58.78 95 ASN A C 1
ATOM 762 O O . ASN A 1 95 ? 24.296 16.743 -8.422 1.00 58.78 95 ASN A O 1
ATOM 766 N N . GLY A 1 96 ? 23.446 15.031 -7.251 1.00 59.53 96 GLY A N 1
ATOM 767 C CA . GLY A 1 96 ? 22.391 15.804 -6.592 1.00 59.53 96 GLY A CA 1
ATOM 768 C C . GLY A 1 96 ? 21.204 16.189 -7.489 1.00 59.53 96 GLY A C 1
ATOM 769 O O . GLY A 1 96 ? 20.326 16.912 -7.023 1.00 59.53 96 GLY A O 1
ATOM 770 N N . GLN A 1 97 ? 21.145 15.734 -8.747 1.00 57.66 97 GLN A N 1
ATOM 771 C CA . GLN A 1 97 ? 19.974 15.890 -9.616 1.00 57.66 97 GLN A CA 1
ATOM 772 C C . GLN A 1 97 ? 19.104 14.630 -9.589 1.00 57.66 97 GLN A C 1
ATOM 774 O O . GLN A 1 97 ? 19.606 13.505 -9.573 1.00 57.66 97 GLN A O 1
ATOM 779 N N . ALA A 1 98 ? 17.782 14.818 -9.598 1.00 49.09 98 ALA A N 1
ATOM 780 C CA . ALA A 1 98 ? 16.847 13.720 -9.793 1.00 49.09 98 ALA A CA 1
ATOM 781 C C . ALA A 1 98 ? 16.981 13.226 -11.239 1.00 49.09 98 ALA A C 1
ATOM 783 O O . ALA A 1 98 ? 16.673 13.978 -12.159 1.00 49.09 98 ALA A O 1
ATOM 784 N N . PHE A 1 99 ? 17.418 11.972 -11.400 1.00 55.25 99 PHE A N 1
ATOM 785 C CA . PHE A 1 99 ? 17.696 11.310 -12.681 1.00 55.25 99 PHE A CA 1
ATOM 786 C C . PHE A 1 99 ? 18.894 11.956 -13.410 1.00 55.25 99 PHE A C 1
ATOM 788 O O . PHE A 1 99 ? 18.828 13.091 -13.876 1.00 55.25 99 PHE A O 1
ATOM 795 N N . GLY A 1 100 ? 20.030 11.249 -13.449 1.00 53.19 100 GLY A N 1
ATOM 796 C CA . GLY A 1 100 ? 21.269 11.715 -14.082 1.00 53.19 100 GLY A CA 1
ATOM 797 C C . GLY A 1 100 ? 21.065 12.255 -15.505 1.00 53.19 100 GLY A C 1
ATOM 798 O O . GLY A 1 100 ? 20.127 11.860 -16.184 1.00 53.19 100 GLY A O 1
ATOM 799 N N . THR A 1 101 ? 21.916 13.222 -15.879 1.00 54.41 101 THR A N 1
ATOM 800 C CA . THR A 1 101 ? 22.116 13.908 -17.188 1.00 54.41 101 THR A CA 1
ATOM 801 C C . THR A 1 101 ? 20.903 14.292 -18.059 1.00 54.41 101 THR A C 1
ATOM 803 O O . THR A 1 101 ? 21.089 14.922 -19.099 1.00 54.41 101 THR A O 1
ATOM 806 N N . GLY A 1 102 ? 19.661 14.022 -17.659 1.00 50.16 102 GLY A N 1
ATOM 807 C CA . GLY A 1 102 ? 18.453 14.356 -18.415 1.00 50.16 102 GLY A CA 1
ATOM 808 C C . GLY A 1 102 ? 18.256 13.546 -19.701 1.00 50.16 102 GLY A C 1
ATOM 809 O O . GLY A 1 102 ? 17.256 13.757 -20.393 1.00 50.16 102 GLY A O 1
ATOM 810 N N . ARG A 1 103 ? 19.151 12.603 -20.033 1.00 54.75 103 ARG A N 1
ATOM 811 C CA . ARG A 1 103 ? 18.804 11.528 -20.964 1.00 54.75 103 ARG A CA 1
ATOM 812 C C . ARG A 1 103 ? 17.879 10.595 -20.204 1.00 54.75 103 ARG A C 1
ATOM 814 O O . ARG A 1 103 ? 18.121 10.266 -19.052 1.00 54.75 103 ARG A O 1
ATOM 821 N N . GLY A 1 104 ? 16.751 10.250 -20.813 1.00 52.41 104 GLY A N 1
ATOM 822 C CA . GLY A 1 104 ? 15.854 9.251 -20.255 1.00 52.41 104 GLY A CA 1
ATOM 823 C C . GLY A 1 104 ? 16.570 7.911 -20.244 1.00 52.41 104 GLY A C 1
ATOM 824 O O . GLY A 1 104 ? 16.414 7.134 -21.183 1.00 52.41 104 GLY A O 1
ATOM 825 N N . ASP A 1 105 ? 17.368 7.675 -19.210 1.00 57.75 105 ASP A N 1
ATOM 826 C CA . ASP A 1 105 ? 18.055 6.425 -18.965 1.00 57.75 105 ASP A CA 1
ATOM 827 C C . ASP A 1 105 ? 16.991 5.402 -18.587 1.00 57.75 105 ASP A C 1
ATOM 829 O O . ASP A 1 105 ? 16.604 5.229 -17.429 1.00 57.75 105 ASP A O 1
ATOM 833 N N . GLY A 1 106 ? 16.404 4.808 -19.621 1.00 58.25 106 GLY A N 1
ATOM 834 C CA . GLY A 1 106 ? 15.368 3.811 -19.469 1.00 58.25 106 GLY A CA 1
ATOM 835 C C . GLY A 1 106 ? 15.940 2.593 -18.765 1.00 58.25 106 GLY A C 1
ATOM 836 O O . GLY A 1 106 ? 17.060 2.163 -19.031 1.00 58.25 106 GLY A O 1
ATOM 837 N N . CYS A 1 107 ? 15.153 2.005 -17.878 1.00 62.94 107 CYS A N 1
ATOM 838 C CA . CYS A 1 107 ? 15.425 0.661 -17.415 1.00 62.94 107 CYS A CA 1
ATOM 839 C C . CYS A 1 107 ? 14.575 -0.307 -18.240 1.00 62.94 107 CYS A C 1
ATOM 841 O O . CYS A 1 107 ? 13.355 -0.146 -18.328 1.00 62.94 107 C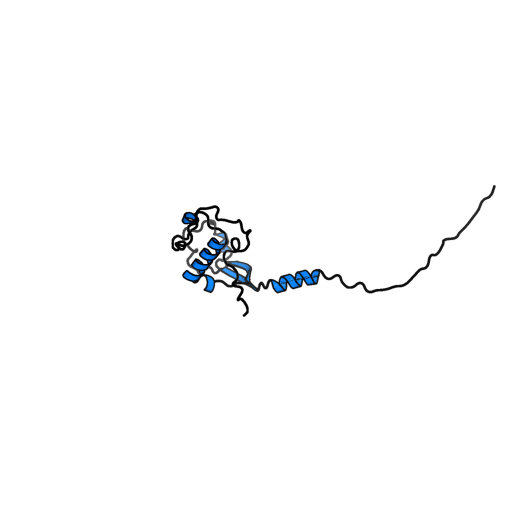YS A O 1
ATOM 843 N N . LEU A 1 108 ? 15.211 -1.285 -18.877 1.00 69.62 108 LEU A N 1
ATOM 844 C CA . LEU A 1 108 ? 14.521 -2.397 -19.512 1.00 69.62 108 LEU A CA 1
ATOM 845 C C . LEU A 1 108 ? 14.115 -3.386 -18.422 1.00 69.62 108 LEU A C 1
ATOM 847 O O . LEU A 1 108 ? 14.929 -3.803 -17.600 1.00 69.62 108 LEU A O 1
ATOM 851 N N . VAL A 1 109 ? 12.838 -3.758 -18.414 1.00 75.19 109 VAL A N 1
ATOM 852 C CA . VAL A 1 109 ? 12.281 -4.696 -17.437 1.00 75.19 109 VAL A CA 1
ATOM 853 C C . VAL A 1 109 ? 11.820 -5.946 -18.173 1.00 75.19 109 VAL A C 1
ATOM 855 O O . VAL A 1 109 ? 10.874 -5.898 -18.962 1.00 75.19 109 VAL A O 1
ATOM 858 N N . GLY A 1 110 ? 12.469 -7.075 -17.894 1.00 81.44 110 GLY A N 1
ATOM 859 C CA . GLY A 1 110 ? 11.998 -8.390 -18.313 1.00 81.44 110 GLY A CA 1
ATOM 860 C C . GLY A 1 110 ? 10.823 -8.823 -17.438 1.00 81.44 110 GLY A C 1
ATOM 861 O O . GLY A 1 110 ? 10.958 -8.913 -16.216 1.00 81.44 110 GLY A O 1
ATOM 862 N N . LEU A 1 111 ? 9.662 -9.075 -18.048 1.00 81.88 111 LEU A N 1
ATOM 863 C CA . LEU A 1 111 ? 8.458 -9.545 -17.360 1.00 81.88 111 LEU A CA 1
ATOM 864 C C . LEU A 1 111 ? 8.047 -10.911 -17.898 1.00 81.88 111 LEU A C 1
ATOM 866 O O . LEU A 1 111 ? 7.870 -11.089 -19.101 1.00 81.88 111 LEU A O 1
ATOM 870 N N . GLU A 1 112 ? 7.829 -11.849 -16.987 1.00 84.56 112 GLU A N 1
ATOM 871 C CA . GLU A 1 112 ? 7.292 -13.173 -17.282 1.00 84.56 112 GLU A CA 1
ATOM 872 C C . GLU A 1 112 ? 5.892 -13.304 -16.679 1.00 84.56 112 GLU A C 1
ATOM 874 O O . GLU A 1 112 ? 5.657 -12.884 -15.542 1.00 84.56 112 GLU A O 1
ATOM 879 N N . ASP A 1 113 ? 4.957 -13.921 -17.404 1.00 80.31 113 ASP A N 1
ATOM 880 C CA . ASP A 1 113 ? 3.642 -14.245 -16.850 1.00 80.31 113 ASP A CA 1
ATOM 881 C C . ASP A 1 113 ? 3.781 -15.290 -15.736 1.00 80.31 113 ASP A C 1
ATOM 883 O O . ASP A 1 113 ? 4.205 -16.432 -15.935 1.00 80.31 113 ASP A O 1
ATOM 887 N N . HIS A 1 114 ? 3.371 -14.905 -14.537 1.00 69.25 114 HIS A N 1
ATOM 888 C CA . HIS A 1 114 ? 3.363 -15.726 -13.344 1.00 69.25 114 HIS A CA 1
ATOM 889 C C . HIS A 1 114 ? 1.945 -16.233 -13.069 1.00 69.25 114 HIS A C 1
ATOM 891 O O . HIS A 1 114 ? 1.160 -15.607 -12.356 1.00 69.25 114 HIS A O 1
ATOM 897 N N . ARG A 1 115 ? 1.615 -17.404 -13.630 1.00 67.94 115 ARG A N 1
ATOM 898 C CA . ARG A 1 115 ? 0.383 -18.133 -13.292 1.00 67.94 115 ARG A CA 1
ATOM 899 C C . ARG A 1 115 ? 0.650 -19.132 -12.156 1.00 67.94 115 ARG A C 1
ATOM 901 O O . ARG A 1 115 ? 1.281 -20.160 -12.416 1.00 67.94 115 ARG A O 1
ATOM 908 N N . PRO A 1 116 ? 0.161 -18.887 -10.924 1.00 60.78 116 PRO A N 1
ATOM 909 C CA . PRO A 1 116 ? 0.453 -19.746 -9.771 1.00 60.78 116 PRO A CA 1
ATOM 910 C C . PRO A 1 116 ? -0.070 -21.184 -9.947 1.00 60.78 116 PRO A C 1
ATOM 912 O O . PRO A 1 116 ? 0.603 -22.135 -9.560 1.00 60.78 116 PRO A O 1
ATOM 915 N N . GLU A 1 117 ? -1.203 -21.360 -10.633 1.00 57.19 117 GLU A N 1
ATOM 916 C CA . GLU A 1 117 ? -1.775 -22.666 -11.016 1.00 57.19 117 GLU A CA 1
ATOM 917 C C . GLU A 1 117 ? -0.795 -23.539 -11.826 1.00 57.19 117 GLU A C 1
ATOM 919 O O . GLU A 1 117 ? -0.633 -24.728 -11.557 1.00 57.19 117 GLU A O 1
ATOM 924 N N . ALA A 1 118 ? -0.074 -22.949 -12.786 1.00 56.44 118 ALA A N 1
ATOM 925 C CA . ALA A 1 118 ? 0.880 -23.679 -13.624 1.00 56.44 118 ALA A CA 1
ATOM 926 C C . ALA A 1 118 ? 2.148 -24.083 -12.849 1.00 56.44 118 ALA A C 1
ATOM 928 O O . ALA A 1 118 ? 2.775 -25.099 -13.155 1.00 56.44 118 ALA A O 1
ATOM 929 N N . ALA A 1 119 ? 2.530 -23.303 -11.834 1.00 55.78 119 ALA A N 1
ATOM 930 C CA . ALA A 1 119 ? 3.622 -23.655 -10.932 1.00 55.78 119 ALA A CA 1
ATOM 931 C C . ALA A 1 119 ? 3.229 -24.826 -10.015 1.00 55.78 119 ALA A C 1
ATOM 933 O O . ALA A 1 119 ? 4.014 -25.761 -9.856 1.00 55.78 119 ALA A O 1
ATOM 934 N N . LEU A 1 120 ? 1.997 -24.825 -9.491 1.00 53.66 120 LEU A N 1
ATOM 935 C CA . LEU A 1 120 ? 1.466 -25.910 -8.662 1.00 53.66 120 LEU A CA 1
ATOM 936 C C . LEU A 1 120 ? 1.368 -27.230 -9.448 1.00 53.66 120 LEU A C 1
ATOM 938 O O . LEU A 1 120 ? 1.834 -28.264 -8.975 1.00 53.66 120 LEU A O 1
ATOM 942 N N . GLN A 1 121 ? 0.862 -27.189 -10.686 1.00 55.59 121 GLN A N 1
ATOM 943 C CA . GLN A 1 121 ? 0.792 -28.362 -11.568 1.00 55.59 121 GLN A CA 1
ATOM 944 C C . GLN A 1 121 ? 2.177 -28.963 -11.868 1.00 55.59 121 GLN A C 1
ATOM 946 O O . GLN A 1 121 ? 2.320 -30.182 -11.909 1.00 55.59 121 GLN A O 1
ATOM 951 N N . ARG A 1 122 ? 3.222 -28.135 -12.014 1.00 55.41 122 ARG A N 1
ATOM 952 C CA . ARG A 1 122 ? 4.609 -28.604 -12.209 1.00 55.41 122 ARG A CA 1
ATOM 953 C C . ARG A 1 122 ? 5.198 -29.272 -10.966 1.00 55.41 122 ARG A C 1
ATOM 955 O O . ARG A 1 122 ? 5.958 -30.227 -11.105 1.00 55.41 122 ARG A O 1
ATOM 962 N N . VAL A 1 123 ? 4.873 -28.783 -9.770 1.00 58.19 123 VAL A N 1
ATOM 963 C CA . VAL A 1 123 ? 5.301 -29.409 -8.506 1.00 58.19 123 VAL A CA 1
ATOM 964 C C . VAL A 1 123 ? 4.596 -30.753 -8.314 1.00 58.19 123 VAL A C 1
ATOM 966 O O . VAL A 1 123 ? 5.252 -31.740 -7.998 1.00 58.19 123 VAL A O 1
ATOM 969 N N . LEU A 1 124 ? 3.291 -30.816 -8.590 1.00 60.53 124 LEU A N 1
ATOM 970 C CA . LEU A 1 124 ? 2.505 -32.050 -8.501 1.00 60.53 124 LEU A CA 1
ATOM 971 C C . LEU A 1 124 ? 2.944 -33.101 -9.535 1.00 60.53 124 LEU A C 1
ATOM 973 O O . LEU A 1 124 ? 3.104 -34.266 -9.181 1.00 60.53 124 LEU A O 1
ATOM 977 N N . ALA A 1 125 ? 3.243 -32.697 -10.775 1.00 56.00 125 ALA A N 1
ATOM 978 C CA . ALA A 1 125 ? 3.740 -33.598 -11.821 1.00 56.00 125 ALA A CA 1
ATOM 979 C C . ALA A 1 125 ? 5.136 -34.179 -11.519 1.00 56.00 125 ALA A C 1
ATOM 981 O O . ALA A 1 125 ? 5.465 -35.269 -11.977 1.00 56.00 125 ALA A O 1
ATOM 982 N N . ARG A 1 126 ? 5.962 -33.485 -10.722 1.00 58.16 126 ARG A N 1
ATOM 983 C CA . ARG A 1 126 ? 7.243 -34.017 -10.218 1.00 58.16 126 ARG A CA 1
ATOM 984 C C . ARG A 1 126 ? 7.072 -35.017 -9.066 1.00 58.16 126 ARG A C 1
ATOM 986 O O . ARG A 1 126 ? 8.040 -35.680 -8.712 1.00 58.16 126 ARG A O 1
ATOM 993 N N . GLY A 1 127 ? 5.876 -35.114 -8.483 1.00 50.16 127 GLY A N 1
ATOM 994 C CA . GLY A 1 127 ? 5.565 -35.981 -7.344 1.00 50.16 127 GLY A CA 1
ATOM 995 C C . GLY A 1 127 ?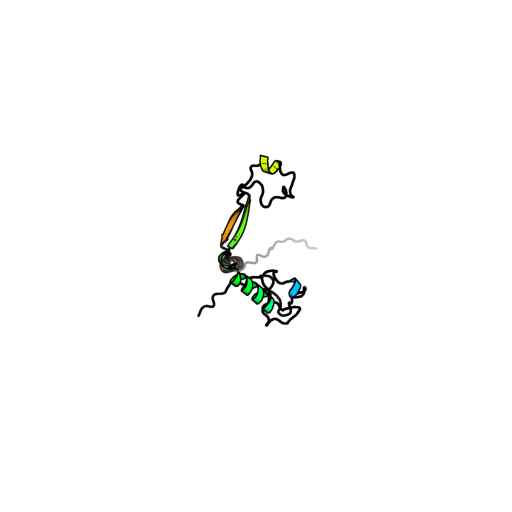 4.914 -37.322 -7.697 1.00 50.16 127 GLY A C 1
ATOM 996 O O . GLY A 1 127 ? 4.631 -38.094 -6.786 1.00 50.16 127 GLY A O 1
ATOM 997 N N . GLN A 1 128 ? 4.658 -37.627 -8.975 1.00 45.16 128 GLN A N 1
ATOM 998 C CA . GLN A 1 128 ? 4.121 -38.932 -9.378 1.00 45.16 128 GLN A CA 1
ATOM 999 C C . GLN A 1 128 ? 5.271 -39.928 -9.611 1.00 45.16 128 GLN A C 1
ATOM 1001 O O . GLN A 1 128 ? 6.050 -39.729 -10.546 1.00 45.16 128 GLN A O 1
ATOM 1006 N N . PRO A 1 129 ? 5.411 -40.995 -8.798 1.00 43.69 129 PRO A N 1
ATOM 1007 C CA . PRO A 1 129 ? 6.394 -42.032 -9.073 1.00 43.69 129 PRO A CA 1
ATOM 1008 C C . PRO A 1 129 ? 6.030 -42.733 -10.385 1.00 43.69 129 PRO A C 1
ATOM 1010 O O . PRO A 1 129 ? 4.873 -43.095 -10.610 1.00 43.69 129 PRO A O 1
ATOM 1013 N N . ALA A 1 130 ? 7.028 -42.904 -11.255 1.00 43.72 130 ALA A N 1
ATOM 1014 C CA . ALA A 1 130 ? 6.909 -43.729 -12.448 1.00 43.72 130 ALA A CA 1
ATOM 1015 C C . ALA A 1 130 ? 6.387 -45.112 -12.035 1.00 43.72 130 ALA A C 1
ATOM 1017 O O . ALA A 1 130 ? 6.945 -45.741 -11.134 1.00 43.72 130 ALA A O 1
ATOM 1018 N N . GLY A 1 131 ? 5.277 -45.535 -12.644 1.00 41.38 131 GLY A N 1
ATOM 1019 C CA . GLY A 1 131 ? 4.609 -46.789 -12.316 1.00 41.38 131 GLY A CA 1
ATOM 1020 C C . GLY A 1 131 ? 5.586 -47.961 -12.340 1.00 41.38 131 GLY A C 1
ATOM 1021 O O . GLY A 1 131 ? 6.328 -48.136 -13.306 1.00 41.38 131 GLY A O 1
ATOM 1022 N N . SER A 1 132 ? 5.587 -48.752 -11.266 1.00 40.09 132 SER A N 1
ATOM 1023 C CA . SER A 1 132 ? 6.302 -50.021 -11.229 1.00 40.09 132 SER A CA 1
ATOM 1024 C C . SER A 1 132 ? 5.638 -50.969 -12.223 1.00 40.09 132 SER A C 1
ATOM 1026 O O . SER A 1 132 ? 4.512 -51.421 -12.000 1.00 40.09 132 SER A O 1
ATOM 1028 N N . GLY A 1 133 ? 6.329 -51.244 -13.327 1.00 36.47 133 GLY A N 1
ATOM 1029 C CA . GLY A 1 133 ? 6.044 -52.409 -14.151 1.00 36.47 133 GLY A CA 1
ATOM 1030 C C . GLY A 1 133 ? 6.149 -53.651 -13.274 1.00 36.47 133 GLY A C 1
ATOM 1031 O O . GLY A 1 133 ? 7.162 -53.865 -12.609 1.00 36.47 133 GLY A O 1
ATOM 1032 N N . ALA A 1 134 ? 5.055 -54.397 -13.212 1.00 44.47 134 ALA A N 1
ATOM 1033 C CA . ALA A 1 134 ? 5.020 -55.725 -12.643 1.00 44.47 134 ALA A CA 1
ATOM 1034 C C . ALA A 1 134 ? 5.841 -56.657 -13.537 1.00 44.47 134 ALA A C 1
ATOM 1036 O O . ALA A 1 134 ? 5.511 -56.793 -14.709 1.00 44.47 134 ALA A O 1
ATOM 1037 N N . ASP A 1 135 ? 6.854 -57.303 -12.967 1.00 36.19 135 ASP A N 1
ATOM 1038 C CA . ASP A 1 135 ? 7.426 -58.536 -13.500 1.00 36.19 135 ASP A CA 1
ATOM 1039 C C . ASP A 1 135 ? 7.549 -59.523 -12.333 1.00 36.19 135 ASP A C 1
ATOM 1041 O O . ASP A 1 135 ? 8.529 -59.555 -11.585 1.00 36.19 135 ASP A O 1
ATOM 1045 N N . ASP A 1 136 ? 6.479 -60.297 -12.155 1.00 43.75 136 ASP A N 1
ATOM 1046 C CA . ASP A 1 136 ? 6.468 -61.535 -11.389 1.00 43.75 136 ASP A CA 1
ATOM 1047 C C . ASP A 1 136 ? 7.296 -62.590 -12.135 1.00 43.75 136 ASP A C 1
ATOM 1049 O O . ASP A 1 136 ? 6.956 -62.962 -13.256 1.00 43.75 136 ASP A O 1
ATOM 1053 N N . HIS A 1 137 ? 8.329 -63.150 -11.499 1.00 36.84 137 HIS A N 1
ATOM 1054 C CA . HIS A 1 137 ? 8.776 -64.510 -11.816 1.00 36.84 137 HIS A CA 1
ATOM 1055 C C . HIS A 1 137 ? 9.423 -65.202 -10.596 1.00 36.84 137 HIS A C 1
ATOM 1057 O O . HIS A 1 137 ? 10.291 -64.613 -9.946 1.00 36.84 137 HIS A O 1
ATOM 1063 N N . PRO A 1 138 ? 9.022 -66.449 -10.256 1.00 40.22 138 PRO A N 1
ATOM 1064 C CA . PRO A 1 138 ? 9.420 -67.113 -9.017 1.00 40.22 138 PRO A CA 1
ATOM 1065 C C . PRO A 1 138 ? 10.652 -68.032 -9.150 1.00 40.22 138 PRO A C 1
ATOM 1067 O O . PRO A 1 138 ? 10.837 -68.702 -10.159 1.00 40.22 138 PRO A O 1
ATOM 1070 N N . LEU A 1 139 ? 11.406 -68.086 -8.040 1.00 38.31 139 LEU A N 1
ATOM 1071 C CA . LEU A 1 139 ? 12.226 -69.170 -7.458 1.00 38.31 139 LEU A CA 1
ATOM 1072 C C . LEU A 1 139 ? 13.202 -69.985 -8.335 1.00 38.31 139 LEU A C 1
ATOM 1074 O O . LEU A 1 139 ? 12.785 -70.744 -9.199 1.00 38.31 139 LEU A O 1
ATOM 1078 N N . LEU A 1 140 ? 14.470 -70.052 -7.892 1.00 35.12 140 LEU A N 1
ATOM 1079 C CA . LEU A 1 140 ? 15.161 -71.339 -7.686 1.00 35.12 140 LEU A CA 1
ATOM 1080 C C . LEU A 1 140 ? 16.393 -71.206 -6.770 1.00 35.12 140 LEU A C 1
ATOM 1082 O O . LEU A 1 140 ? 17.396 -70.578 -7.100 1.00 35.12 140 LEU A O 1
ATOM 1086 N N . LEU A 1 141 ? 16.285 -71.838 -5.598 1.00 37.41 141 LEU A N 1
ATOM 1087 C CA . LEU A 1 141 ? 17.387 -72.185 -4.705 1.00 37.41 141 LEU A CA 1
ATOM 1088 C C . LEU A 1 141 ? 18.264 -73.243 -5.385 1.00 37.41 141 LEU A C 1
ATOM 1090 O O . LEU A 1 141 ? 17.789 -74.343 -5.661 1.00 37.41 141 LEU A O 1
ATOM 1094 N N . HIS A 1 142 ? 19.548 -72.945 -5.578 1.00 36.88 142 HIS A N 1
ATOM 1095 C CA . HIS A 1 142 ? 20.558 -73.964 -5.849 1.00 36.88 142 HIS A CA 1
ATOM 1096 C C . HIS A 1 142 ? 21.520 -74.075 -4.669 1.00 36.88 142 HIS A C 1
ATOM 1098 O O . HIS A 1 142 ? 22.399 -73.243 -4.446 1.00 36.88 142 HIS A O 1
ATOM 1104 N N . SER A 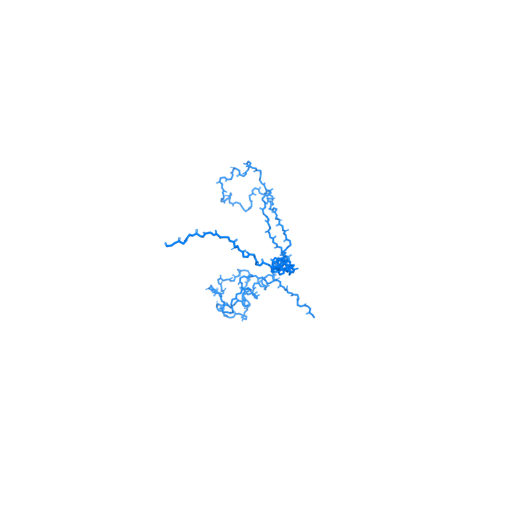1 143 ? 21.302 -75.145 -3.913 1.00 36.41 143 SER A N 1
ATOM 1105 C CA . SER A 1 143 ? 22.189 -75.724 -2.915 1.00 36.41 143 SER A CA 1
ATOM 1106 C C . SER A 1 143 ? 23.562 -76.014 -3.526 1.00 36.41 143 SER A C 1
ATOM 1108 O O . SER A 1 143 ? 23.655 -76.725 -4.525 1.00 36.41 143 SER A O 1
ATOM 1110 N N . LYS A 1 144 ? 24.638 -75.510 -2.914 1.00 36.72 144 LYS A N 1
ATOM 1111 C CA . LYS A 1 144 ? 25.992 -76.001 -3.191 1.00 36.72 144 LYS A CA 1
ATOM 1112 C C . LYS A 1 144 ? 26.259 -77.233 -2.330 1.00 36.72 144 LYS A C 1
ATOM 1114 O O . LYS A 1 144 ? 26.339 -77.132 -1.109 1.00 36.72 144 LYS A O 1
ATOM 1119 N N . SER A 1 145 ? 26.391 -78.377 -2.989 1.00 39.94 145 SER A N 1
ATOM 1120 C CA . SER A 1 145 ? 26.986 -79.602 -2.459 1.00 39.94 145 SER A CA 1
ATOM 1121 C C . SER A 1 145 ? 28.373 -79.785 -3.065 1.00 39.94 145 SER A C 1
ATOM 1123 O O . SER A 1 145 ? 28.479 -79.708 -4.283 1.00 39.94 145 SER A O 1
ATOM 1125 N N . GLU A 1 146 ? 29.373 -80.040 -2.220 1.00 39.66 146 GLU A N 1
ATOM 1126 C CA . GLU A 1 146 ? 30.660 -80.739 -2.442 1.00 39.66 146 GLU A CA 1
ATOM 1127 C C . GLU A 1 146 ? 31.501 -80.427 -1.183 1.00 39.66 146 GLU A C 1
ATOM 1129 O O . GLU A 1 146 ? 31.613 -79.266 -0.808 1.00 39.66 146 GLU A O 1
ATOM 1134 N N . GLY A 1 147 ? 32.053 -81.340 -0.383 1.00 38.12 147 GLY A N 1
ATOM 1135 C CA . GLY A 1 147 ? 32.399 -82.748 -0.557 1.00 38.12 147 GLY A CA 1
ATOM 1136 C C . GLY A 1 147 ? 33.870 -82.941 -0.132 1.00 38.12 147 GLY A C 1
ATOM 1137 O O . GLY A 1 147 ? 34.705 -82.135 -0.522 1.00 38.12 147 GLY A O 1
ATOM 1138 N N . SER A 1 148 ? 34.169 -84.020 0.610 1.00 37.88 148 SER A N 1
ATOM 1139 C CA . SER A 1 148 ? 35.499 -84.536 1.037 1.00 37.88 148 SER A CA 1
ATOM 1140 C C . SER A 1 148 ? 35.941 -84.157 2.470 1.00 37.88 148 SER A C 1
ATOM 1142 O O . SER A 1 148 ? 36.325 -83.023 2.727 1.00 37.88 148 SER A O 1
ATOM 1144 N N . THR A 1 149 ? 35.695 -84.987 3.497 1.00 43.44 149 THR A N 1
ATOM 1145 C CA . THR A 1 149 ? 36.358 -86.263 3.896 1.00 43.44 149 THR A CA 1
ATOM 1146 C C . THR A 1 149 ? 37.736 -86.054 4.532 1.00 43.44 149 THR A C 1
ATOM 1148 O O . THR A 1 149 ? 38.653 -85.664 3.828 1.00 43.44 149 THR A O 1
ATOM 1151 N N . VAL A 1 150 ? 37.886 -86.403 5.821 1.00 41.38 150 VAL A N 1
ATOM 1152 C CA . VAL A 1 150 ? 38.795 -87.464 6.319 1.00 41.38 150 VAL A CA 1
ATOM 1153 C C . VAL A 1 150 ? 38.323 -87.920 7.709 1.00 41.38 150 VAL A C 1
ATOM 1155 O O . VAL A 1 150 ? 38.048 -87.112 8.592 1.00 41.38 150 VAL A O 1
ATOM 1158 N N . CYS A 1 151 ? 38.230 -89.241 7.860 1.00 36.44 151 CYS A N 1
ATOM 1159 C CA . CYS A 1 151 ? 38.023 -89.996 9.091 1.00 36.44 151 CYS A CA 1
ATOM 1160 C C . CYS A 1 151 ? 39.382 -90.325 9.732 1.00 36.44 151 CYS A C 1
ATOM 1162 O O . CYS A 1 151 ? 40.261 -90.805 9.017 1.00 36.44 151 CYS A O 1
ATOM 1164 N N . ASN A 1 152 ? 39.561 -90.089 11.034 1.00 40.94 152 ASN A N 1
ATOM 1165 C CA . ASN A 1 152 ? 39.649 -91.082 12.125 1.00 40.94 152 ASN A CA 1
ATOM 1166 C C . ASN A 1 152 ? 40.106 -90.379 13.411 1.00 40.94 152 ASN A C 1
ATOM 1168 O O . ASN A 1 152 ? 41.097 -89.620 13.335 1.00 40.94 152 ASN A O 1
#

Sequence (152 aa):
MLMLHTVPIGECWARTIASTRLQTSRPYFEFSDYTWPPGVTDLYPDHDQVTEYLSSYAKCFGVLVRVRFGCRVSALEYAGADEGELMAWEHWAGNGQAFGTGRGDGCLVGLEDHRPEAALQRVLARGQPAGSGADDHPLLLHSKSEGSTVCN

Secondary structure (DSSP, 8-state):
-----PPPTTTTTTSS-TT-B-SS-HHHHSBTTBPPPTT---SS-BHHHHHHHHHHHHHHTTGGGG--TTEEEEEEEE-S--HHHHHT---TT-SSSSSTTSS--PEEEEEEE--HHHHHHHHHHTTSPPP---------------------

pLDDT: mean 70.54, std 21.34, range [33.88, 97.25]

Radius of gyration: 32.47 Å; chains: 1; bounding box: 61×107×40 Å